Protein AF-A0A2D6EUN0-F1 (afdb_monomer_lite)

Foldseek 3Di:
DDDPPPPPPPVLVVQLVCCQAEVDHDPPDPVNVVCCVVPLQVVCVVCVVVPAVVCCVVPPLADGFSCQQHVAAFDPVDFFDQDPNDGHTHGPAFDFPWADFAAPPSRDDTRRHHLGTPGGDPVGGTFTDGSNVVCVVVVNHDPVSVVVVVVCVVPDDDRDDPVVVSVVVVPDPPDD

Secondary structure (DSSP, 8-state):
----------HHHHHHHHHHHH-PPPTT-HHHHHHHHHHHHHHHHHHHHHHHHHHHHHSTT---HHHHHHTSPB-TTSPPEEETTEEEPPB-PPPEEE--EEESSS--EETTEE--EEEE-SSS--EE--HHHHHHHTT-S-HHHHHHHHHHTTS-----HHHHHHHHHH------

Sequence (176 aa):
MWFTVKKKNNKLQDSWLNYLLTGKEPKLDIQFFILKEKGKEKLWDLHKDEILPRWIKKNSWTRPFAWWELDAPRNEKRKPEIHRGYKKYFPKVRKMVNGRGKLYSGLFYQFGVPCDWAEIDTADPPLYETEGAYLKRHGLLTEEEEKLMKRSQKVKFRQYDSIINILKSVKRPSYQ

Structure (mmCIF, N/CA/C/O backbone):
data_AF-A0A2D6EUN0-F1
#
_entry.id   AF-A0A2D6EUN0-F1
#
loop_
_atom_site.group_PDB
_atom_site.id
_atom_site.type_symbol
_atom_site.label_atom_id
_atom_site.label_alt_id
_atom_site.label_comp_id
_atom_site.label_asym_id
_atom_site.label_entity_id
_atom_site.label_seq_id
_atom_site.pdbx_PDB_ins_code
_atom_site.Cartn_x
_atom_site.Cartn_y
_atom_site.Cartn_z
_atom_site.occupancy
_atom_site.B_iso_or_equiv
_atom_site.auth_seq_id
_atom_site.auth_comp_id
_atom_site.auth_asym_id
_atom_site.auth_atom_id
_atom_site.pdbx_PDB_model_num
ATOM 1 N N . MET A 1 1 ? -32.116 19.079 26.265 1.00 29.53 1 MET A N 1
ATOM 2 C CA . MET A 1 1 ? -31.097 20.126 26.035 1.00 29.53 1 MET A CA 1
ATOM 3 C C . MET A 1 1 ? -29.999 19.518 25.166 1.00 29.53 1 MET A C 1
ATOM 5 O O . MET A 1 1 ? -29.174 18.768 25.666 1.00 29.53 1 MET A O 1
ATOM 9 N N . TRP A 1 2 ? -30.093 19.684 23.844 1.00 26.88 2 TRP A N 1
ATOM 10 C CA . TRP A 1 2 ? -29.123 19.136 22.888 1.00 26.88 2 TRP A CA 1
ATOM 11 C C . TRP A 1 2 ? -27.871 20.014 22.872 1.00 26.88 2 TRP A C 1
ATOM 13 O O . TRP A 1 2 ? -27.950 21.197 22.547 1.00 26.88 2 TRP A O 1
ATOM 23 N N . PHE A 1 3 ? -26.715 19.440 23.195 1.00 28.86 3 PHE A N 1
ATOM 24 C CA . PHE A 1 3 ? -25.437 20.080 22.911 1.00 28.86 3 PHE A CA 1
ATOM 25 C C . PHE A 1 3 ? -25.126 19.913 21.425 1.00 28.86 3 PHE A C 1
ATOM 27 O O . PHE A 1 3 ? -24.607 18.892 20.978 1.00 28.86 3 PHE A O 1
ATOM 34 N N . THR A 1 4 ? -25.456 20.942 20.651 1.00 37.31 4 THR A N 1
ATOM 35 C CA . THR A 1 4 ? -24.997 21.115 19.274 1.00 37.31 4 THR A CA 1
ATOM 36 C C . THR A 1 4 ? -23.491 21.371 19.297 1.00 37.31 4 THR A C 1
ATOM 38 O O . THR A 1 4 ? -23.036 22.516 19.337 1.00 37.31 4 THR A O 1
ATOM 41 N N . VAL A 1 5 ? -22.688 20.306 19.290 1.00 34.78 5 VAL A N 1
ATOM 42 C CA . VAL A 1 5 ? -21.247 20.419 19.046 1.00 34.78 5 VAL A CA 1
ATOM 43 C C . VAL A 1 5 ? -21.085 20.854 17.593 1.00 34.78 5 VAL A C 1
ATOM 45 O O . VAL A 1 5 ? -21.218 20.055 16.667 1.00 34.78 5 VAL A O 1
ATOM 48 N N . LYS A 1 6 ? -20.842 22.153 17.383 1.00 35.84 6 LYS A N 1
ATOM 49 C CA . LYS A 1 6 ? -20.425 22.700 16.089 1.00 35.84 6 LYS A CA 1
ATOM 50 C C . LYS A 1 6 ? -19.203 21.909 15.621 1.00 35.84 6 LYS A C 1
ATOM 52 O O . LYS A 1 6 ? -18.098 22.110 16.122 1.00 35.84 6 LYS A O 1
ATOM 57 N N . LYS A 1 7 ? -19.405 21.010 14.658 1.00 43.22 7 LYS A N 1
ATOM 58 C CA . LYS A 1 7 ? -18.343 20.302 13.944 1.00 43.22 7 LYS A CA 1
ATOM 59 C C . LYS A 1 7 ? -17.555 21.363 13.171 1.00 43.22 7 LYS A C 1
ATOM 61 O O . LYS A 1 7 ? -17.935 21.751 12.070 1.00 43.22 7 LYS A O 1
ATOM 66 N N . LYS A 1 8 ? -16.501 21.919 13.776 1.00 40.97 8 LYS A N 1
ATOM 67 C CA . LYS A 1 8 ? -15.488 22.668 13.027 1.00 40.97 8 LYS A CA 1
ATOM 68 C C . LYS A 1 8 ? -14.865 21.653 12.069 1.00 40.97 8 LYS A C 1
ATOM 70 O O . LYS A 1 8 ? -14.014 20.877 12.487 1.00 40.97 8 LYS A O 1
ATOM 75 N N . ASN A 1 9 ? -15.345 21.612 10.825 1.00 49.84 9 ASN A N 1
ATOM 76 C CA . ASN A 1 9 ? -14.706 20.878 9.736 1.00 49.84 9 ASN A CA 1
ATOM 77 C C . ASN A 1 9 ? -13.295 21.443 9.583 1.00 49.84 9 ASN A C 1
ATOM 79 O O . ASN A 1 9 ? -13.081 22.500 8.987 1.00 49.84 9 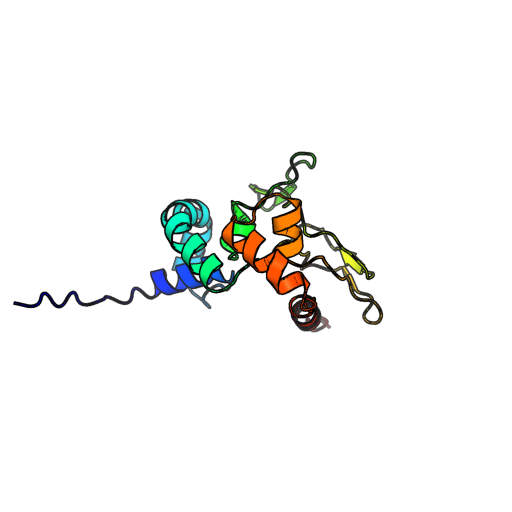ASN A O 1
ATOM 83 N N . ASN A 1 10 ? -12.339 20.782 10.224 1.00 60.97 10 ASN A N 1
ATOM 84 C CA . ASN A 1 10 ? -10.955 21.188 10.217 1.00 60.97 10 ASN A CA 1
ATOM 85 C C . ASN A 1 10 ? -10.375 20.704 8.889 1.00 60.97 10 ASN A C 1
ATOM 87 O O . ASN A 1 10 ? -9.935 19.567 8.785 1.00 60.97 10 ASN A O 1
ATOM 91 N N . LYS A 1 11 ? -10.431 21.550 7.854 1.00 65.56 11 LYS A N 1
ATOM 92 C CA . LYS A 1 11 ? -9.947 21.266 6.489 1.00 65.56 11 LYS A CA 1
ATOM 93 C C . LYS A 1 11 ? -8.580 20.564 6.472 1.00 65.56 11 LYS A C 1
ATOM 95 O O . LYS A 1 11 ? -8.342 19.703 5.635 1.00 65.56 11 LYS A O 1
ATOM 100 N N . LEU A 1 12 ? -7.706 20.895 7.424 1.00 59.09 12 LEU A N 1
ATOM 101 C CA . LEU A 1 12 ? -6.406 20.251 7.601 1.00 59.09 12 LEU A CA 1
ATOM 102 C C . LEU A 1 12 ? -6.529 18.769 8.006 1.00 59.09 12 LEU A C 1
ATOM 104 O O . LEU A 1 12 ? -5.809 17.933 7.473 1.00 59.09 12 LEU A O 1
ATOM 108 N N . GLN A 1 13 ? -7.454 18.429 8.906 1.00 68.69 13 GLN A N 1
ATOM 109 C CA . GLN A 1 13 ? -7.744 17.054 9.329 1.00 68.69 13 GLN A CA 1
ATOM 110 C C . GLN A 1 13 ? -8.294 16.212 8.168 1.00 68.69 13 GLN A C 1
ATOM 112 O O . GLN A 1 13 ? -7.869 15.071 7.992 1.00 68.69 13 GLN A O 1
ATOM 117 N N . ASP A 1 14 ? -9.154 16.794 7.327 1.00 78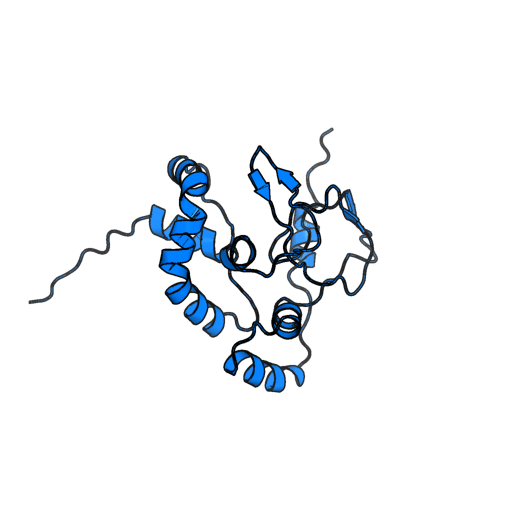.00 14 ASP A N 1
ATOM 118 C CA . ASP A 1 14 ? -9.659 16.133 6.116 1.00 78.00 14 ASP A CA 1
ATOM 119 C C . ASP A 1 14 ? -8.550 15.935 5.069 1.00 78.00 14 ASP A C 1
ATOM 121 O O . ASP A 1 14 ? -8.437 14.855 4.485 1.00 78.00 14 ASP A O 1
ATOM 125 N N . SER A 1 15 ? -7.685 16.938 4.865 1.00 80.62 15 SER A N 1
ATOM 126 C CA . SER A 1 15 ? -6.506 16.834 3.989 1.00 80.62 15 SER A CA 1
ATOM 127 C C . SER A 1 15 ? -5.558 15.723 4.438 1.00 80.62 15 SER A C 1
ATOM 129 O O . SER A 1 15 ? -5.074 14.943 3.617 1.00 80.62 15 SER A O 1
ATOM 131 N N . TRP A 1 16 ? -5.322 15.622 5.745 1.00 81.50 16 TRP A N 1
ATOM 132 C CA . TRP A 1 16 ? -4.487 14.588 6.339 1.00 81.50 16 TRP A CA 1
ATOM 133 C C . TRP A 1 16 ? -5.071 13.198 6.199 1.00 81.50 16 TRP A C 1
ATOM 135 O O . TRP A 1 16 ? -4.373 12.294 5.745 1.00 81.50 16 TRP A O 1
ATOM 145 N N . LEU A 1 17 ? 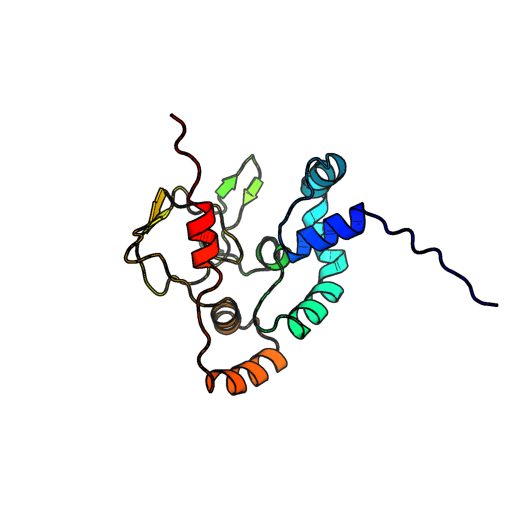-6.348 13.028 6.537 1.00 82.81 17 LEU A N 1
ATOM 146 C CA . LEU A 1 17 ? -7.022 11.753 6.354 1.00 82.81 17 LEU A CA 1
ATOM 147 C C . LEU A 1 17 ? -6.981 11.347 4.877 1.00 82.81 17 LEU A C 1
ATOM 149 O O . LEU A 1 17 ? -6.569 10.235 4.557 1.00 82.81 17 LEU A O 1
ATOM 153 N N . ASN A 1 18 ? -7.303 12.260 3.959 1.00 85.88 18 ASN A N 1
ATOM 154 C CA . ASN A 1 18 ? -7.232 11.987 2.526 1.00 85.88 18 ASN A CA 1
ATOM 155 C C . ASN A 1 18 ? -5.817 11.583 2.073 1.00 85.88 18 ASN A C 1
ATOM 157 O O . ASN A 1 18 ? -5.672 10.647 1.280 1.00 85.88 18 ASN A O 1
ATOM 161 N N . TYR A 1 19 ? -4.778 12.233 2.599 1.00 86.19 19 TYR A N 1
ATOM 162 C CA . TYR A 1 19 ? -3.393 11.860 2.333 1.00 86.19 19 TYR A CA 1
ATOM 163 C C . TYR A 1 19 ? -3.047 10.467 2.878 1.00 86.19 19 TYR A C 1
ATOM 165 O O . TYR A 1 19 ? -2.511 9.650 2.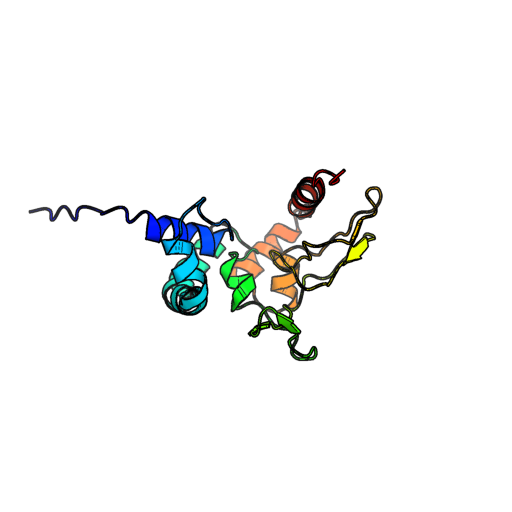133 1.00 86.19 19 TYR A O 1
ATOM 173 N N . LEU A 1 20 ? -3.392 10.152 4.130 1.00 86.75 20 LEU A N 1
ATOM 174 C CA . LEU A 1 20 ? -3.127 8.831 4.715 1.00 86.75 20 LEU A CA 1
ATOM 175 C C . LEU A 1 20 ? -3.814 7.710 3.926 1.00 86.75 20 LEU A C 1
ATOM 177 O O . LEU A 1 20 ? -3.256 6.628 3.748 1.00 86.75 20 LEU A O 1
ATOM 181 N N . LEU A 1 21 ? -5.019 7.979 3.426 1.00 85.88 21 LEU A N 1
ATOM 182 C CA . LEU A 1 21 ? -5.802 7.025 2.653 1.00 85.88 21 LEU A CA 1
ATOM 183 C C . LEU A 1 21 ? -5.269 6.835 1.226 1.00 85.88 21 LEU A C 1
ATOM 185 O O . LEU A 1 21 ? -5.155 5.702 0.760 1.00 85.88 21 LEU A O 1
ATOM 189 N N . THR A 1 22 ? -4.947 7.926 0.526 1.00 81.69 22 THR A N 1
ATOM 190 C CA . THR A 1 22 ? -4.750 7.909 -0.939 1.00 81.69 22 THR A CA 1
ATOM 191 C C . THR A 1 22 ? -3.346 8.290 -1.404 1.00 81.69 22 THR A C 1
ATOM 193 O O . THR A 1 22 ? -3.011 8.075 -2.568 1.00 81.69 22 THR A O 1
ATOM 196 N N . GLY A 1 23 ? -2.543 8.896 -0.533 1.00 82.50 23 GLY A N 1
ATOM 197 C CA . GLY A 1 23 ? -1.261 9.512 -0.873 1.00 82.50 23 GLY A CA 1
ATOM 198 C C . GLY A 1 23 ? -1.381 10.827 -1.641 1.00 82.50 23 GLY A C 1
ATOM 199 O O . GLY A 1 23 ? -0.360 11.421 -1.979 1.00 82.50 23 GLY A O 1
ATOM 200 N N . LYS A 1 24 ? -2.602 11.308 -1.920 1.00 84.50 24 LYS A N 1
ATOM 201 C CA . LYS A 1 24 ? -2.817 12.583 -2.612 1.00 84.50 24 LYS A CA 1
ATOM 202 C C . LYS A 1 24 ? -2.572 13.743 -1.663 1.00 84.50 24 LYS A C 1
ATOM 204 O O . LYS A 1 24 ? -3.232 13.870 -0.634 1.00 84.50 24 LYS A O 1
ATOM 209 N N . GLU A 1 25 ? -1.648 14.604 -2.051 1.00 82.75 25 GLU A N 1
ATOM 210 C CA . GLU A 1 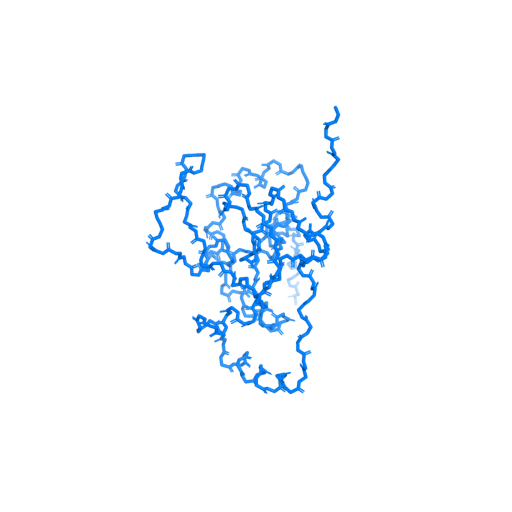25 ? -1.340 15.823 -1.320 1.00 82.75 25 GLU A CA 1
ATOM 211 C C . GLU A 1 25 ? -2.333 16.938 -1.687 1.00 82.75 25 GLU A C 1
ATOM 213 O O . GLU A 1 25 ? -2.715 17.068 -2.858 1.00 82.75 25 GLU A O 1
ATOM 218 N N . PRO A 1 26 ? -2.769 17.755 -0.714 1.00 80.44 26 PRO A N 1
ATOM 219 C CA . PRO A 1 26 ? -3.505 18.976 -1.002 1.00 80.44 26 PRO A CA 1
ATOM 220 C C . PRO A 1 26 ? -2.638 19.939 -1.826 1.00 80.44 26 PRO A C 1
ATOM 222 O O . PRO A 1 26 ? -1.447 20.117 -1.573 1.00 80.44 26 PRO A O 1
ATOM 225 N N . LYS A 1 27 ? -3.243 20.587 -2.827 1.00 78.25 27 LYS A N 1
ATOM 226 C CA . LYS A 1 27 ? -2.543 21.585 -3.645 1.00 78.25 27 LYS A CA 1
ATOM 227 C C . LYS A 1 27 ? -2.204 22.812 -2.800 1.00 78.25 27 LYS A C 1
ATOM 229 O O . LYS A 1 27 ? -3.101 23.385 -2.189 1.00 78.25 27 LYS A O 1
ATOM 234 N N . LEU A 1 28 ? -0.943 23.247 -2.871 1.00 69.19 28 LEU A N 1
ATOM 235 C CA . LEU A 1 28 ? -0.465 24.533 -2.341 1.00 69.19 28 LEU A CA 1
ATOM 236 C C . LEU A 1 28 ? -0.774 24.754 -0.846 1.00 69.19 28 LEU A C 1
ATOM 238 O O . LEU A 1 28 ? -1.049 25.874 -0.427 1.00 69.19 28 LEU A O 1
ATOM 242 N N . ASP A 1 29 ? -0.713 23.697 -0.034 1.00 77.50 29 ASP A N 1
ATOM 243 C CA . ASP A 1 29 ? -0.898 23.790 1.418 1.00 77.50 29 ASP A CA 1
ATOM 244 C C . ASP A 1 29 ? 0.455 23.677 2.141 1.00 77.50 29 ASP A C 1
ATOM 246 O O . ASP A 1 29 ? 0.930 22.592 2.478 1.00 77.50 29 ASP A O 1
ATOM 250 N N . ILE A 1 30 ? 1.105 24.824 2.352 1.00 75.25 30 ILE A N 1
ATOM 251 C CA . ILE A 1 30 ? 2.429 24.917 2.993 1.00 75.25 30 ILE A CA 1
ATOM 252 C C . ILE A 1 30 ? 2.405 24.319 4.407 1.00 75.25 30 ILE A C 1
ATOM 254 O O . ILE A 1 30 ? 3.361 23.656 4.816 1.00 75.25 30 ILE A O 1
ATOM 258 N N . GLN A 1 31 ? 1.311 24.513 5.148 1.00 73.62 31 GLN A N 1
ATOM 259 C CA . GLN A 1 31 ? 1.174 23.985 6.503 1.00 73.62 31 GLN A CA 1
ATOM 260 C C . GLN A 1 31 ? 1.130 22.455 6.487 1.00 73.62 31 GLN A C 1
ATOM 262 O O . GLN A 1 31 ? 1.804 21.813 7.296 1.00 73.62 31 GLN A O 1
ATOM 267 N N . PHE A 1 32 ? 0.405 21.868 5.533 1.00 79.06 32 PHE A N 1
ATOM 268 C CA . PHE A 1 32 ? 0.420 20.429 5.301 1.00 79.06 32 PHE A CA 1
ATOM 269 C C . PHE A 1 32 ? 1.834 19.920 4.981 1.00 79.06 32 PHE A C 1
ATOM 271 O O . PHE A 1 32 ? 2.276 18.959 5.607 1.00 79.06 32 PHE A O 1
ATOM 278 N N . PHE A 1 33 ? 2.577 20.574 4.079 1.00 74.31 33 PHE A N 1
ATOM 279 C CA . PHE A 1 33 ? 3.940 20.151 3.717 1.00 74.31 33 PHE A CA 1
ATOM 280 C C . PHE A 1 33 ? 4.901 20.140 4.910 1.00 74.31 33 PHE A C 1
ATOM 282 O O . PHE A 1 33 ? 5.601 19.152 5.133 1.00 74.31 33 PHE A O 1
ATOM 289 N N . ILE A 1 34 ? 4.908 21.211 5.708 1.00 73.50 34 ILE A N 1
ATOM 290 C CA . ILE A 1 34 ? 5.782 21.324 6.887 1.00 73.50 34 ILE A CA 1
ATOM 291 C C . ILE A 1 34 ? 5.468 20.224 7.909 1.00 73.50 34 ILE A C 1
ATOM 293 O O . ILE A 1 34 ? 6.377 19.638 8.503 1.00 73.50 34 ILE A O 1
ATOM 297 N N . LEU A 1 35 ? 4.183 19.939 8.124 1.00 70.50 35 LEU A N 1
ATOM 298 C CA . LEU A 1 35 ? 3.753 18.945 9.102 1.00 70.50 35 LEU A CA 1
ATOM 299 C C . LEU A 1 35 ? 3.911 17.506 8.584 1.00 70.50 35 LEU A C 1
ATOM 301 O O . LEU A 1 35 ? 4.216 16.617 9.377 1.00 70.50 35 LEU A O 1
ATOM 305 N N . LYS A 1 36 ? 3.765 17.268 7.274 1.00 75.94 36 LYS A N 1
ATOM 306 C CA . LYS A 1 36 ? 4.009 15.973 6.617 1.00 75.94 36 LYS A CA 1
ATOM 307 C C . LYS A 1 36 ? 5.385 15.418 6.939 1.00 75.94 36 LYS A C 1
ATOM 309 O O . LYS A 1 36 ? 5.484 14.289 7.422 1.00 75.94 36 LYS A O 1
ATOM 314 N N . GLU A 1 37 ? 6.419 16.221 6.729 1.00 71.75 37 GLU A N 1
ATOM 315 C CA . GLU A 1 37 ? 7.804 15.796 6.945 1.00 71.75 37 GLU A CA 1
ATOM 316 C C . GLU A 1 37 ? 8.102 15.482 8.418 1.00 71.75 37 GLU A C 1
ATOM 318 O O . GLU A 1 37 ? 8.911 14.609 8.715 1.00 71.75 37 GLU A O 1
ATOM 323 N N . LYS A 1 38 ? 7.419 16.148 9.357 1.00 72.25 38 LYS A N 1
ATOM 324 C CA . LYS A 1 38 ? 7.684 16.005 10.799 1.00 72.25 38 LYS A CA 1
ATOM 325 C C . LYS A 1 38 ? 6.729 15.063 11.537 1.00 72.25 38 LYS A C 1
ATOM 327 O O . LYS A 1 38 ? 7.003 14.706 12.682 1.00 72.25 38 LYS A O 1
ATOM 332 N N . GLY A 1 39 ? 5.592 14.715 10.937 1.00 78.19 39 GLY A N 1
ATOM 333 C CA . GLY A 1 39 ? 4.446 14.186 11.680 1.00 78.19 39 GLY A CA 1
ATOM 334 C C . GLY A 1 39 ? 3.758 12.967 11.083 1.00 78.19 39 GLY A C 1
ATOM 335 O O . GLY A 1 39 ? 2.904 12.407 11.764 1.00 78.19 39 GLY A O 1
ATOM 336 N N . LYS A 1 40 ? 4.100 12.526 9.863 1.00 79.94 40 LYS A N 1
ATOM 337 C CA . LYS A 1 40 ? 3.356 11.438 9.199 1.00 79.94 40 LYS A CA 1
ATOM 338 C C . LYS A 1 40 ? 3.320 10.131 10.005 1.00 79.94 40 LYS A C 1
ATOM 340 O O . LYS A 1 40 ? 2.273 9.501 10.062 1.00 79.94 40 LYS A O 1
ATOM 345 N N . GLU A 1 41 ? 4.432 9.755 10.641 1.00 84.81 41 GLU A N 1
ATOM 346 C CA . GLU A 1 41 ? 4.550 8.527 11.445 1.00 84.81 41 GLU A CA 1
ATOM 347 C C . GLU A 1 41 ? 3.662 8.609 12.685 1.00 84.81 41 GLU A C 1
ATOM 349 O O . GLU A 1 41 ? 2.781 7.779 12.871 1.00 84.81 41 GLU A O 1
ATOM 354 N N . LYS A 1 42 ? 3.800 9.695 13.457 1.00 84.62 42 LYS A N 1
ATOM 355 C CA . LYS A 1 42 ? 2.975 9.954 14.645 1.00 84.62 42 LYS A CA 1
ATOM 356 C C . LYS A 1 42 ? 1.488 9.988 14.310 1.00 84.62 42 LYS A C 1
ATOM 358 O O . LYS A 1 42 ? 0.671 9.457 15.050 1.00 84.62 42 LYS A O 1
ATOM 363 N N . LEU A 1 43 ? 1.132 10.630 13.201 1.00 83.06 43 LEU A N 1
ATOM 364 C CA . LEU A 1 43 ? -0.254 10.730 12.770 1.00 83.06 43 LEU A CA 1
ATOM 365 C C . LEU A 1 43 ? -0.815 9.364 12.367 1.00 83.06 43 LEU A C 1
ATOM 367 O O . LEU A 1 43 ? -1.957 9.050 12.693 1.00 83.06 43 LEU A O 1
ATOM 371 N N . TRP A 1 44 ? -0.019 8.555 11.670 1.00 89.94 44 TRP A N 1
ATOM 372 C CA . TRP A 1 44 ? -0.408 7.191 11.353 1.00 89.94 44 TRP A CA 1
ATOM 373 C C . TRP A 1 44 ? -0.597 6.360 12.621 1.00 89.94 44 TRP A C 1
ATOM 375 O O . TRP A 1 44 ? -1.656 5.763 12.779 1.00 89.94 44 TRP A O 1
ATOM 385 N N . ASP A 1 45 ? 0.347 6.396 13.560 1.00 90.25 45 ASP A N 1
ATOM 386 C CA . ASP A 1 45 ? 0.237 5.664 14.826 1.00 90.25 45 ASP A CA 1
ATOM 387 C C . ASP A 1 45 ? -1.006 6.046 15.636 1.00 90.25 45 ASP A C 1
ATOM 389 O O . ASP A 1 45 ? -1.642 5.172 16.218 1.00 90.25 45 ASP A O 1
ATOM 393 N N . LEU A 1 46 ? -1.399 7.323 15.624 1.00 85.94 46 LEU A N 1
ATOM 394 C CA . LEU A 1 46 ? -2.599 7.803 16.315 1.00 85.94 46 LEU A CA 1
ATOM 395 C C . LEU A 1 46 ? -3.915 7.329 15.682 1.00 85.94 46 LEU A C 1
ATOM 397 O O . LEU A 1 46 ? -4.924 7.244 16.379 1.00 85.94 46 LEU A O 1
ATOM 401 N N . HIS A 1 47 ? -3.937 7.072 14.371 1.00 86.62 47 HIS A N 1
ATOM 402 C CA . HIS A 1 47 ? -5.183 6.846 13.628 1.00 86.62 47 HIS A CA 1
ATOM 403 C C . HIS A 1 47 ? -5.291 5.471 12.959 1.00 86.62 47 HIS A C 1
ATOM 405 O O . HIS A 1 47 ? -6.379 5.114 12.500 1.00 86.62 47 HIS A O 1
ATOM 411 N N . LYS A 1 48 ? -4.213 4.681 12.884 1.00 91.94 48 LYS A N 1
ATOM 412 C CA . LYS A 1 48 ? -4.191 3.407 12.146 1.00 91.94 48 LYS A CA 1
ATOM 413 C C . LYS A 1 48 ? -5.239 2.413 12.635 1.00 91.94 48 LYS A C 1
ATOM 415 O O . LYS A 1 48 ? -5.901 1.797 11.803 1.00 91.94 48 LYS A O 1
ATOM 420 N N . ASP A 1 49 ? -5.463 2.334 13.944 1.00 92.19 49 ASP A N 1
ATOM 421 C CA . ASP A 1 49 ? -6.421 1.399 14.548 1.00 92.19 49 ASP A CA 1
ATOM 422 C C . ASP A 1 49 ? -7.879 1.767 14.234 1.00 92.19 49 ASP A C 1
ATOM 424 O O . ASP A 1 49 ? -8.751 0.902 14.194 1.00 92.19 49 ASP A O 1
ATOM 428 N N . GLU A 1 50 ? -8.159 3.038 13.935 1.00 89.31 50 GLU A N 1
ATOM 429 C CA . GLU A 1 50 ? -9.472 3.482 13.456 1.00 89.31 50 GLU A CA 1
ATOM 430 C C . GLU A 1 50 ? -9.594 3.345 11.927 1.00 89.31 50 GLU A C 1
ATOM 432 O O . GLU A 1 50 ? -10.645 2.955 11.401 1.00 89.31 50 GLU A O 1
ATOM 437 N N . ILE A 1 51 ? -8.522 3.669 11.198 1.00 90.75 51 ILE A N 1
ATOM 438 C CA . ILE A 1 51 ? -8.495 3.687 9.732 1.00 90.75 51 ILE A CA 1
ATOM 439 C C . ILE A 1 51 ? -8.538 2.270 9.159 1.00 90.75 51 ILE A C 1
ATOM 441 O O . ILE A 1 51 ? -9.328 2.010 8.247 1.00 90.75 51 ILE A O 1
ATOM 445 N N . LEU A 1 52 ? -7.699 1.357 9.659 1.00 92.25 52 LEU A N 1
ATOM 446 C CA . LEU A 1 52 ? -7.509 0.035 9.060 1.00 92.25 52 LEU A CA 1
ATOM 447 C C . LEU A 1 52 ? -8.787 -0.813 9.079 1.00 92.25 52 LEU A C 1
ATOM 449 O O . LEU A 1 52 ? -9.171 -1.270 8.000 1.00 92.25 52 LEU A O 1
ATOM 453 N N . PRO A 1 53 ? -9.516 -0.981 10.201 1.00 91.88 53 PRO A N 1
ATOM 454 C CA . PRO A 1 53 ? -10.739 -1.785 10.201 1.00 91.88 53 PRO A CA 1
ATOM 455 C C . PRO A 1 53 ? -11.808 -1.223 9.259 1.00 91.88 53 PRO A C 1
ATOM 457 O O . PRO A 1 53 ? -12.446 -1.964 8.508 1.00 91.88 53 PRO A O 1
ATOM 460 N N . ARG A 1 54 ? -11.974 0.108 9.234 1.00 90.38 54 ARG A N 1
ATOM 461 C CA . ARG A 1 54 ? -12.920 0.777 8.327 1.00 90.38 54 ARG A CA 1
ATOM 462 C C . ARG A 1 54 ? -12.522 0.607 6.865 1.00 90.38 54 ARG A C 1
ATOM 464 O O . ARG A 1 54 ? -13.390 0.366 6.024 1.00 90.38 54 ARG A O 1
ATOM 471 N N . TRP A 1 55 ? -11.229 0.718 6.562 1.00 90.81 55 TRP A N 1
ATOM 472 C CA . TRP A 1 55 ? -10.709 0.504 5.217 1.00 90.81 55 TRP A CA 1
ATOM 473 C C . TRP A 1 55 ? -10.923 -0.935 4.765 1.00 90.81 55 TRP A C 1
ATOM 475 O O . TRP A 1 55 ? -11.478 -1.135 3.694 1.00 90.81 55 TRP A O 1
ATOM 485 N N . ILE A 1 56 ? -10.544 -1.920 5.583 1.00 90.75 56 ILE A N 1
ATOM 486 C CA . ILE A 1 56 ? -10.658 -3.355 5.279 1.00 90.75 56 ILE A CA 1
ATOM 487 C C . ILE A 1 56 ? -12.112 -3.750 5.009 1.00 90.75 56 ILE A C 1
ATOM 489 O O . ILE A 1 56 ? -12.399 -4.468 4.048 1.00 90.75 56 ILE A O 1
ATOM 493 N N . LYS A 1 57 ? -13.046 -3.223 5.810 1.00 87.75 57 LYS A N 1
ATOM 494 C CA . LYS A 1 57 ? -14.481 -3.462 5.629 1.00 87.75 57 LYS A CA 1
ATOM 495 C C . LYS A 1 57 ? -15.010 -2.920 4.297 1.00 87.75 57 LYS A C 1
ATOM 497 O O . LYS A 1 57 ? -15.888 -3.533 3.699 1.00 87.75 57 LYS A O 1
ATOM 502 N N . LYS A 1 58 ? -14.510 -1.765 3.844 1.00 86.50 58 LYS A N 1
ATOM 503 C CA . LYS A 1 58 ? -14.972 -1.099 2.612 1.00 86.50 58 LYS A CA 1
ATOM 504 C C . LYS A 1 58 ? -14.222 -1.557 1.356 1.00 86.50 58 LYS A C 1
ATOM 506 O O . LYS A 1 58 ? -14.820 -1.650 0.291 1.00 86.50 58 LYS A O 1
ATOM 511 N N . ASN A 1 59 ? -12.924 -1.807 1.479 1.00 86.44 59 ASN A N 1
ATOM 512 C CA . ASN A 1 59 ? -11.983 -2.099 0.401 1.00 86.44 59 ASN A CA 1
ATOM 513 C C . ASN A 1 59 ? -11.191 -3.372 0.750 1.00 86.44 59 ASN A C 1
ATOM 515 O O . ASN A 1 59 ? -9.976 -3.329 0.974 1.00 86.44 59 ASN A O 1
ATOM 519 N N . SER A 1 60 ? -11.885 -4.505 0.849 1.00 88.50 60 SER A N 1
ATOM 520 C CA . SER A 1 60 ? -11.268 -5.779 1.231 1.00 88.50 60 SER A CA 1
ATOM 521 C C . SER A 1 60 ? -10.084 -6.139 0.329 1.00 88.50 60 SER A C 1
ATOM 523 O O . SER A 1 60 ? -10.097 -5.856 -0.871 1.00 88.50 60 SER A O 1
ATOM 525 N N . TRP A 1 61 ? -9.061 -6.771 0.913 1.00 91.56 61 TRP A N 1
ATOM 526 C CA . TRP A 1 61 ? -7.830 -7.185 0.225 1.00 91.56 61 TRP A CA 1
ATOM 527 C C . TRP A 1 61 ? -6.949 -6.038 -0.296 1.00 91.56 61 TRP A C 1
ATOM 529 O O . TRP A 1 61 ? -6.092 -6.258 -1.152 1.00 91.56 61 TRP A O 1
ATOM 539 N N . THR A 1 62 ? -7.132 -4.825 0.222 1.00 91.00 62 THR A N 1
ATOM 540 C CA . THR A 1 62 ? -6.279 -3.662 -0.072 1.00 91.00 62 THR A CA 1
ATOM 541 C C . THR A 1 62 ? -5.862 -2.966 1.216 1.00 91.00 62 THR A C 1
ATOM 543 O O . THR A 1 62 ? -6.440 -3.214 2.283 1.00 91.00 62 THR A O 1
ATOM 546 N N . ARG A 1 63 ? -4.866 -2.082 1.139 1.00 92.19 63 ARG A N 1
ATOM 547 C CA . ARG A 1 63 ? -4.437 -1.259 2.280 1.00 92.19 63 ARG A CA 1
ATOM 548 C C . ARG A 1 63 ? -4.326 0.218 1.890 1.00 92.19 63 ARG A C 1
ATOM 550 O O . ARG A 1 63 ? -4.023 0.517 0.735 1.00 92.19 63 ARG A O 1
ATOM 557 N N . PRO A 1 64 ? -4.567 1.152 2.831 1.00 91.69 64 PRO A N 1
ATOM 558 C CA . PRO A 1 64 ? -4.424 2.576 2.557 1.00 91.69 64 PRO A CA 1
ATOM 559 C C . PRO A 1 64 ? -2.962 2.937 2.275 1.00 91.69 64 PRO A C 1
ATOM 561 O O . PRO A 1 64 ? -2.037 2.212 2.649 1.00 91.69 64 PRO A O 1
ATOM 564 N N . PHE A 1 65 ? -2.748 4.088 1.641 1.00 87.88 65 PHE A N 1
ATOM 565 C CA . PHE A 1 65 ? -1.415 4.560 1.260 1.00 87.88 65 PHE A CA 1
ATOM 566 C C . PHE A 1 65 ? -0.416 4.581 2.431 1.00 87.88 65 PHE A C 1
ATOM 568 O O . PHE A 1 65 ? 0.694 4.066 2.300 1.00 87.88 65 PHE A O 1
ATOM 575 N N . ALA A 1 66 ? -0.816 5.118 3.586 1.00 88.69 66 ALA A N 1
ATOM 576 C CA . ALA A 1 66 ? 0.054 5.225 4.757 1.00 88.69 66 ALA A CA 1
ATOM 577 C C . ALA A 1 66 ? 0.539 3.863 5.273 1.00 88.69 66 ALA A C 1
ATOM 579 O O . ALA A 1 66 ? 1.689 3.745 5.685 1.00 88.69 66 ALA A O 1
ATOM 580 N N . TRP A 1 67 ? -0.287 2.818 5.166 1.00 92.75 67 TRP A N 1
ATOM 581 C CA . TRP A 1 67 ? 0.118 1.463 5.536 1.00 92.75 67 TRP A CA 1
ATOM 582 C C . TRP A 1 67 ? 1.270 0.968 4.650 1.00 92.75 67 TRP A C 1
ATOM 584 O O . TRP A 1 67 ? 2.242 0.414 5.151 1.00 92.75 67 TRP A O 1
ATOM 594 N N . TRP A 1 68 ? 1.230 1.233 3.340 1.00 88.62 68 TRP A N 1
ATOM 595 C CA . TRP A 1 68 ? 2.329 0.877 2.432 1.00 88.62 68 TRP A CA 1
ATOM 596 C C . TRP A 1 68 ? 3.627 1.637 2.737 1.00 88.62 68 TRP A C 1
ATOM 598 O O . TRP A 1 68 ? 4.728 1.077 2.660 1.00 88.62 68 TRP A O 1
ATOM 608 N N . GLU A 1 69 ? 3.508 2.904 3.120 1.00 84.62 69 GLU A N 1
ATOM 609 C CA . GLU A 1 69 ? 4.650 3.757 3.456 1.00 84.62 69 GLU A CA 1
ATOM 610 C C . GLU A 1 69 ? 5.274 3.436 4.815 1.00 84.62 69 GLU A C 1
ATOM 612 O O . GLU A 1 69 ? 6.485 3.594 4.956 1.00 84.62 69 GLU A O 1
ATOM 617 N N . LEU A 1 70 ? 4.489 2.954 5.785 1.00 87.25 70 LEU A N 1
ATOM 618 C CA . LEU A 1 70 ? 4.923 2.834 7.181 1.00 87.25 70 LEU A CA 1
ATOM 619 C C . LEU A 1 70 ? 4.939 1.381 7.676 1.00 87.25 70 LEU A C 1
ATOM 621 O O . LEU A 1 70 ? 6.010 0.883 8.011 1.00 87.25 70 LEU A O 1
ATOM 625 N N . ASP A 1 71 ? 3.829 0.652 7.567 1.00 90.94 71 ASP A N 1
ATOM 626 C CA . ASP A 1 71 ? 3.659 -0.672 8.196 1.00 90.94 71 ASP A CA 1
ATOM 627 C C . ASP A 1 71 ? 3.954 -1.869 7.281 1.00 90.94 71 ASP A C 1
ATOM 629 O O . ASP A 1 71 ? 4.148 -2.988 7.760 1.00 90.94 71 ASP A O 1
ATOM 633 N N . ALA A 1 72 ? 3.966 -1.678 5.960 1.00 91.38 72 ALA A N 1
ATOM 634 C CA . ALA A 1 72 ? 4.188 -2.782 5.035 1.00 91.38 72 ALA A CA 1
ATOM 635 C C . ALA A 1 72 ? 5.545 -3.465 5.287 1.00 91.38 72 ALA A C 1
ATOM 637 O O . ALA A 1 72 ? 6.545 -2.772 5.520 1.00 91.38 72 ALA A O 1
ATOM 638 N N . PRO A 1 73 ? 5.620 -4.808 5.168 1.00 90.94 73 PRO A N 1
ATOM 639 C CA . PRO A 1 73 ? 6.857 -5.549 5.382 1.00 90.94 73 PRO A CA 1
ATOM 640 C C . PRO A 1 73 ? 8.032 -4.949 4.606 1.00 90.94 73 PRO A C 1
ATOM 642 O O . PRO A 1 73 ? 7.914 -4.668 3.412 1.00 90.94 73 PRO A O 1
ATOM 645 N N . ARG A 1 74 ? 9.188 -4.788 5.257 1.00 86.56 74 ARG A N 1
ATOM 646 C CA . ARG A 1 74 ? 10.408 -4.239 4.641 1.00 86.56 74 ARG A CA 1
ATOM 647 C C . ARG A 1 74 ? 11.389 -5.341 4.263 1.00 86.56 74 ARG A C 1
ATOM 649 O O . ARG A 1 74 ? 11.389 -6.433 4.830 1.00 86.56 74 ARG A O 1
ATOM 656 N N . ASN A 1 75 ? 12.202 -5.085 3.245 1.00 79.50 75 ASN A N 1
ATOM 657 C CA . ASN A 1 75 ? 13.246 -6.002 2.819 1.00 79.50 75 ASN A CA 1
ATOM 658 C C . ASN A 1 75 ? 14.494 -5.812 3.691 1.00 79.50 75 ASN A C 1
ATOM 660 O O . ASN A 1 75 ? 15.396 -5.065 3.331 1.00 79.50 75 ASN A O 1
ATOM 664 N N . GLU A 1 76 ? 14.536 -6.513 4.824 1.00 72.06 76 GLU A N 1
ATOM 665 C CA . GLU A 1 76 ? 15.641 -6.473 5.798 1.00 72.06 76 GLU A CA 1
ATOM 666 C C . GLU A 1 76 ? 17.000 -6.881 5.209 1.00 72.06 76 GLU A C 1
ATOM 668 O O . GLU A 1 76 ? 18.042 -6.454 5.694 1.00 72.06 76 GLU A O 1
ATOM 673 N N . LYS A 1 77 ? 17.007 -7.679 4.131 1.00 71.56 77 LYS A N 1
ATOM 674 C CA . LYS A 1 77 ? 18.244 -8.123 3.472 1.00 71.56 77 LYS A CA 1
ATOM 675 C C . LYS A 1 77 ? 18.900 -7.023 2.639 1.00 71.56 77 LYS A C 1
ATOM 677 O O . LYS A 1 77 ? 20.079 -7.133 2.305 1.00 71.56 77 LYS A O 1
ATOM 682 N N . ARG A 1 78 ? 18.151 -5.984 2.258 1.00 71.88 78 ARG A N 1
ATOM 683 C CA . ARG A 1 78 ? 18.667 -4.874 1.455 1.00 71.88 78 ARG A CA 1
ATOM 684 C C . ARG A 1 78 ? 19.019 -3.718 2.383 1.00 71.88 78 ARG A C 1
ATOM 686 O O . ARG A 1 78 ? 18.181 -3.272 3.162 1.00 71.88 78 ARG A O 1
ATOM 693 N N . LYS A 1 79 ? 20.257 -3.219 2.284 1.00 69.94 79 LYS A N 1
ATOM 694 C CA . LYS A 1 79 ? 20.668 -2.016 3.018 1.00 69.94 79 LYS A CA 1
ATOM 695 C C . LYS A 1 79 ? 19.694 -0.872 2.687 1.00 69.94 79 LYS A C 1
ATOM 697 O O . LYS A 1 79 ? 19.320 -0.738 1.518 1.00 69.94 79 LYS A O 1
ATOM 702 N N . PRO A 1 80 ? 19.267 -0.071 3.679 1.00 73.00 80 PRO A N 1
ATOM 703 C CA . PRO A 1 80 ? 18.463 1.108 3.399 1.00 73.00 80 PRO A CA 1
ATOM 704 C C . PRO A 1 80 ? 19.250 2.042 2.482 1.00 73.00 80 PRO A C 1
ATOM 706 O O . PRO A 1 80 ? 20.452 2.236 2.674 1.00 73.00 80 PRO A O 1
ATOM 709 N N . GLU A 1 81 ? 18.573 2.628 1.502 1.00 70.25 81 GLU A N 1
ATOM 710 C CA . GLU A 1 81 ? 19.176 3.660 0.664 1.00 70.25 81 GLU A CA 1
ATOM 711 C C . GLU A 1 81 ? 19.027 5.021 1.346 1.00 70.25 81 GLU A C 1
ATOM 713 O O . GLU A 1 81 ? 18.030 5.298 2.018 1.00 70.25 81 GLU A O 1
ATOM 718 N N . ILE A 1 82 ? 20.049 5.865 1.214 1.00 68.56 82 ILE A N 1
ATOM 719 C CA . ILE A 1 82 ? 20.019 7.220 1.760 1.00 68.56 82 ILE A CA 1
ATOM 720 C C . ILE A 1 82 ? 19.338 8.104 0.725 1.00 68.56 82 ILE A C 1
ATOM 722 O O . ILE A 1 82 ? 19.887 8.366 -0.342 1.00 68.56 82 ILE A O 1
ATOM 726 N N . HIS A 1 83 ? 18.146 8.586 1.052 1.00 63.12 83 HIS A N 1
ATOM 727 C CA . HIS A 1 83 ? 17.427 9.544 0.229 1.00 63.12 83 HIS A CA 1
ATOM 728 C C . HIS A 1 83 ? 17.286 10.852 1.002 1.00 63.12 83 HIS A C 1
ATOM 730 O O . HIS A 1 83 ? 16.652 10.885 2.055 1.00 63.12 83 HIS A O 1
ATOM 736 N N . ARG A 1 84 ? 17.895 11.931 0.490 1.00 63.94 84 ARG A N 1
ATOM 737 C CA . ARG A 1 84 ? 17.876 13.267 1.120 1.00 63.94 84 ARG A CA 1
ATOM 738 C C . ARG A 1 84 ? 18.304 13.256 2.600 1.00 63.94 84 ARG A C 1
ATOM 740 O O . ARG A 1 84 ? 17.718 13.946 3.421 1.00 63.94 84 ARG A O 1
ATOM 747 N N . GLY A 1 85 ? 19.303 12.441 2.945 1.00 64.69 85 GLY A N 1
ATOM 748 C CA . GLY A 1 85 ? 19.813 12.316 4.318 1.00 64.69 85 GLY A CA 1
ATOM 749 C C . GLY A 1 85 ? 19.033 11.356 5.225 1.00 64.69 85 GLY A C 1
ATOM 750 O O . GLY A 1 85 ? 19.490 11.076 6.329 1.00 64.69 85 GLY A O 1
ATOM 751 N N . TYR A 1 86 ? 17.917 10.782 4.763 1.00 60.50 86 TYR A N 1
ATOM 752 C CA . TYR A 1 86 ? 17.124 9.816 5.527 1.00 60.50 86 TYR A CA 1
ATOM 753 C C . TYR A 1 86 ? 17.324 8.393 5.005 1.00 60.50 86 TYR A C 1
ATOM 755 O O . TYR A 1 86 ? 17.342 8.153 3.796 1.00 60.50 86 TYR A O 1
ATOM 763 N N . LYS A 1 87 ? 17.447 7.427 5.924 1.00 67.44 87 LYS A N 1
ATOM 764 C CA . LYS A 1 87 ? 17.467 5.998 5.584 1.00 67.44 87 LYS A CA 1
ATOM 765 C C . LYS A 1 87 ? 16.071 5.573 5.139 1.00 67.44 87 LYS A C 1
ATOM 767 O O . LYS A 1 87 ? 15.148 5.546 5.949 1.00 67.44 87 LYS A O 1
ATOM 772 N N . LYS A 1 88 ? 15.926 5.202 3.870 1.00 69.56 88 LYS A N 1
ATOM 773 C CA . LYS A 1 88 ? 14.691 4.645 3.323 1.00 69.56 88 LYS A CA 1
ATOM 774 C C . LYS A 1 88 ? 14.852 3.142 3.127 1.00 69.56 88 LYS A C 1
ATOM 776 O O . LYS A 1 88 ? 15.679 2.683 2.340 1.00 69.56 88 LYS A O 1
ATOM 781 N N . TYR A 1 89 ? 14.056 2.370 3.860 1.00 70.25 89 TYR A N 1
ATOM 782 C CA . TYR A 1 89 ? 14.015 0.919 3.718 1.00 70.25 89 TYR A CA 1
ATOM 783 C C . TYR A 1 89 ? 13.121 0.528 2.547 1.00 70.25 89 TYR A C 1
ATOM 785 O O . TYR A 1 89 ? 12.020 1.056 2.374 1.00 70.25 89 TYR A O 1
ATOM 793 N N . PHE A 1 90 ? 13.582 -0.437 1.757 1.00 70.56 90 PHE A N 1
ATOM 794 C CA . PHE A 1 90 ? 12.806 -0.953 0.640 1.00 70.56 90 PHE A CA 1
ATOM 795 C C . PHE A 1 90 ? 11.579 -1.704 1.159 1.00 70.56 90 PHE A C 1
ATOM 797 O O . PHE A 1 90 ? 11.750 -2.628 1.960 1.00 70.56 90 PHE A O 1
ATOM 804 N N . PRO A 1 91 ? 10.350 -1.375 0.715 1.00 75.62 91 PRO A N 1
ATOM 805 C CA . PRO A 1 91 ? 9.230 -2.283 0.921 1.00 75.62 91 PRO A CA 1
ATOM 806 C C . PRO A 1 91 ? 9.574 -3.654 0.328 1.00 75.62 91 PRO A C 1
ATOM 808 O O . PRO A 1 91 ? 10.241 -3.747 -0.704 1.00 75.62 91 PRO A O 1
ATOM 811 N N . LYS A 1 92 ? 9.096 -4.740 0.938 1.00 85.56 92 LYS A N 1
ATOM 812 C CA . LYS A 1 92 ? 8.905 -5.990 0.201 1.00 85.56 92 LYS A CA 1
ATOM 813 C C . LYS A 1 92 ? 7.846 -5.674 -0.841 1.00 85.56 92 LYS A C 1
ATOM 815 O O . LYS A 1 92 ? 6.683 -5.488 -0.504 1.00 85.56 92 LYS A O 1
ATOM 820 N N . VAL A 1 93 ? 8.278 -5.534 -2.082 1.00 84.56 93 VAL A N 1
ATOM 821 C CA . VAL A 1 93 ? 7.427 -5.115 -3.194 1.00 84.56 93 VAL A CA 1
ATOM 822 C C . VAL A 1 93 ? 6.475 -6.236 -3.596 1.00 84.56 93 VAL A C 1
ATOM 824 O O . VAL A 1 93 ? 6.697 -7.419 -3.292 1.00 84.56 93 VAL A O 1
ATOM 827 N N . ARG A 1 94 ? 5.414 -5.864 -4.308 1.00 88.31 94 ARG A N 1
ATOM 828 C CA . ARG A 1 94 ? 4.558 -6.815 -5.012 1.00 88.31 94 ARG A CA 1
ATOM 829 C C . ARG A 1 94 ? 5.385 -7.536 -6.070 1.00 88.31 94 ARG A C 1
ATOM 831 O O . ARG A 1 94 ? 6.240 -6.940 -6.725 1.00 88.31 94 ARG A O 1
ATOM 838 N N . LYS A 1 95 ? 5.159 -8.840 -6.210 1.00 86.88 95 LYS A N 1
ATOM 839 C CA . LYS A 1 95 ? 5.866 -9.683 -7.175 1.00 86.88 95 LYS A CA 1
ATOM 840 C C . LYS A 1 95 ? 5.402 -9.336 -8.591 1.00 86.88 95 LYS A C 1
ATOM 842 O O . LYS A 1 95 ? 4.199 -9.314 -8.851 1.00 86.88 95 LYS A O 1
ATOM 847 N N . MET A 1 96 ? 6.352 -9.096 -9.493 1.00 85.75 96 MET A N 1
ATOM 848 C CA . MET A 1 96 ? 6.074 -9.031 -10.927 1.00 85.75 96 MET A CA 1
ATOM 849 C C . MET A 1 96 ? 5.737 -10.443 -11.419 1.00 85.75 96 MET A C 1
ATOM 851 O O . MET A 1 96 ? 6.472 -11.393 -11.146 1.00 85.75 96 MET A O 1
ATOM 855 N N . VAL A 1 97 ? 4.590 -10.585 -12.069 1.00 87.31 97 VAL A N 1
ATOM 856 C CA . VAL A 1 97 ? 4.053 -11.856 -12.570 1.00 87.31 97 VAL A CA 1
ATOM 857 C C . VAL A 1 97 ? 4.325 -11.998 -14.064 1.00 87.31 97 VAL A C 1
ATOM 859 O O . VAL A 1 97 ? 4.527 -13.114 -14.526 1.00 87.31 97 VAL A O 1
ATOM 862 N N . ASN A 1 98 ? 4.344 -10.886 -14.804 1.00 82.81 98 ASN A N 1
ATOM 863 C CA . ASN A 1 98 ? 4.636 -10.870 -16.235 1.00 82.81 98 ASN A CA 1
ATOM 864 C C . ASN A 1 98 ? 5.140 -9.485 -16.684 1.00 82.81 98 ASN A C 1
ATOM 866 O O . ASN A 1 98 ? 5.161 -8.553 -15.878 1.00 82.81 98 ASN A O 1
ATOM 870 N N . GLY A 1 99 ? 5.473 -9.344 -17.964 1.00 83.06 99 GLY A N 1
ATOM 871 C CA . GLY A 1 99 ? 5.776 -8.073 -18.613 1.00 83.06 99 GLY A CA 1
ATOM 872 C C . GLY A 1 99 ? 7.240 -7.656 -18.539 1.00 83.06 99 GLY A C 1
ATOM 873 O O . GLY A 1 99 ? 8.061 -8.283 -17.862 1.00 83.06 99 GLY A O 1
ATOM 874 N N . ARG A 1 100 ? 7.570 -6.583 -19.264 1.00 81.19 100 ARG A N 1
ATOM 875 C CA . ARG A 1 100 ? 8.945 -6.119 -19.480 1.00 81.19 100 ARG A CA 1
ATOM 876 C C . ARG A 1 100 ? 9.090 -4.615 -19.259 1.00 81.19 100 ARG A C 1
ATOM 878 O O . ARG A 1 100 ? 8.271 -3.806 -19.688 1.00 81.19 100 ARG A O 1
ATOM 885 N N . GLY A 1 101 ? 10.173 -4.239 -18.586 1.00 80.25 101 GLY A N 1
ATOM 886 C CA . GLY A 1 101 ? 10.530 -2.847 -18.350 1.00 80.25 101 GLY A CA 1
ATOM 887 C C . GLY A 1 101 ? 11.795 -2.703 -17.512 1.00 80.25 101 GLY A C 1
ATOM 888 O O . GLY A 1 101 ? 12.246 -3.649 -16.861 1.00 80.25 101 GLY A O 1
ATOM 889 N N . LYS A 1 102 ? 12.352 -1.496 -17.516 1.00 82.12 102 LYS A N 1
ATOM 890 C CA . LYS A 1 102 ? 13.553 -1.117 -16.774 1.00 82.12 102 LYS A CA 1
ATOM 891 C C . LYS A 1 102 ? 13.210 -0.002 -15.795 1.00 82.12 102 LYS A C 1
ATOM 893 O O . LYS A 1 102 ? 12.583 0.982 -16.172 1.00 82.12 102 LYS A O 1
ATOM 898 N N . LEU A 1 103 ? 13.618 -0.146 -14.536 1.00 78.38 103 LEU A N 1
ATOM 899 C CA . LEU A 1 103 ? 13.424 0.872 -13.497 1.00 78.38 103 LEU A CA 1
ATOM 900 C C . LEU A 1 103 ? 14.564 1.894 -13.531 1.00 78.38 103 LEU A C 1
ATOM 902 O O . LEU A 1 103 ? 15.710 1.506 -13.746 1.00 78.38 103 LEU A O 1
ATOM 906 N N . TYR A 1 104 ? 14.269 3.171 -13.262 1.00 68.69 104 TYR A N 1
ATOM 907 C CA . TYR A 1 104 ? 15.309 4.207 -13.149 1.00 68.69 104 TYR A CA 1
ATOM 908 C C . TYR A 1 104 ? 16.203 3.991 -11.927 1.00 68.69 104 TYR A C 1
ATOM 910 O O . TYR A 1 104 ? 17.424 4.053 -12.011 1.00 68.69 104 TYR A O 1
ATOM 918 N N . SER A 1 105 ? 15.581 3.750 -10.775 1.00 62.69 105 SER A N 1
ATOM 919 C CA . SER A 1 105 ? 16.285 3.674 -9.488 1.00 62.69 105 SER A CA 1
ATOM 920 C C . SER A 1 105 ? 15.695 2.635 -8.537 1.00 62.69 105 SER A C 1
ATOM 922 O O . SER A 1 105 ? 16.277 2.327 -7.503 1.00 62.69 105 SER A O 1
ATOM 924 N N . GLY A 1 106 ? 14.520 2.084 -8.863 1.00 63.75 106 GLY A N 1
ATOM 925 C CA . GLY A 1 106 ? 13.808 1.152 -7.996 1.00 63.75 106 GLY A CA 1
ATOM 926 C C . GLY A 1 106 ? 13.486 1.723 -6.613 1.00 63.75 106 GLY A C 1
ATOM 927 O O . GLY A 1 106 ? 13.251 0.930 -5.713 1.00 63.75 106 GLY A O 1
ATOM 928 N N . LEU A 1 107 ? 13.496 3.049 -6.421 1.00 65.56 107 LEU A N 1
ATOM 929 C CA . LEU A 1 107 ? 13.307 3.715 -5.122 1.00 65.56 107 LEU A CA 1
ATOM 930 C C . LEU A 1 107 ? 11.876 4.196 -4.857 1.00 65.56 107 LEU A C 1
ATOM 932 O O . LEU A 1 107 ? 11.492 4.447 -3.706 1.00 65.56 107 LEU A O 1
ATOM 936 N N . PHE A 1 108 ? 11.091 4.352 -5.919 1.00 73.50 108 PHE A N 1
ATOM 937 C CA . PHE A 1 108 ? 9.748 4.910 -5.856 1.00 73.50 108 PHE A CA 1
ATOM 938 C C . PHE A 1 108 ? 8.716 3.814 -6.078 1.00 73.50 108 PHE A C 1
ATOM 940 O O . PHE A 1 108 ? 8.669 3.186 -7.136 1.00 73.50 108 PHE A O 1
ATOM 947 N N . TYR A 1 109 ? 7.893 3.597 -5.053 1.00 77.62 109 TYR A N 1
ATOM 948 C CA . TYR A 1 109 ? 6.817 2.621 -5.062 1.00 77.62 109 TYR A CA 1
ATOM 949 C C . TYR A 1 109 ? 5.516 3.285 -4.663 1.00 77.62 109 TYR A C 1
ATOM 951 O O . TYR A 1 109 ? 5.489 4.133 -3.774 1.00 77.62 109 TYR A O 1
ATOM 959 N N . GLN A 1 110 ? 4.432 2.833 -5.273 1.00 80.69 110 GLN A N 1
ATOM 960 C CA . GLN A 1 110 ? 3.083 3.165 -4.862 1.00 80.69 110 GLN A CA 1
ATOM 961 C C . GLN A 1 110 ? 2.304 1.861 -4.701 1.00 80.69 110 GLN A C 1
ATOM 963 O O . GLN A 1 110 ? 2.294 1.027 -5.607 1.00 80.69 110 GLN A O 1
ATOM 968 N N . PHE A 1 111 ? 1.711 1.646 -3.523 1.00 84.31 111 PHE A N 1
ATOM 969 C CA . PHE A 1 111 ? 0.995 0.405 -3.183 1.00 84.31 111 PHE A CA 1
ATOM 970 C C . PHE A 1 111 ? 1.807 -0.873 -3.486 1.00 84.31 111 PHE A C 1
ATOM 972 O O . PHE A 1 111 ? 1.293 -1.855 -4.028 1.00 84.31 111 PHE A O 1
ATOM 979 N N . GLY A 1 112 ? 3.116 -0.825 -3.208 1.00 83.69 112 GLY A N 1
ATOM 980 C CA . GLY A 1 112 ? 4.047 -1.935 -3.422 1.00 83.69 112 GLY A CA 1
ATOM 981 C C . GLY A 1 112 ? 4.477 -2.175 -4.873 1.00 83.69 112 GLY A C 1
ATOM 982 O O . GLY A 1 112 ? 5.160 -3.166 -5.120 1.00 83.69 112 GLY A O 1
ATOM 983 N N . VAL A 1 113 ? 4.113 -1.307 -5.821 1.00 84.81 113 VAL A N 1
ATOM 984 C CA . VAL A 1 113 ? 4.486 -1.406 -7.246 1.00 84.81 113 VAL A CA 1
ATOM 985 C C . VAL A 1 113 ? 5.430 -0.259 -7.614 1.00 84.81 113 VAL A C 1
ATOM 987 O O . VAL A 1 113 ? 5.161 0.869 -7.199 1.00 84.81 113 VAL A O 1
ATOM 990 N N . PRO A 1 114 ? 6.525 -0.494 -8.364 1.00 81.88 114 PRO A N 1
ATOM 991 C CA . PRO A 1 114 ? 7.363 0.598 -8.841 1.00 81.88 114 PRO A CA 1
ATOM 992 C C . PRO A 1 114 ? 6.566 1.598 -9.683 1.00 81.88 114 PRO A C 1
ATOM 994 O O . PRO A 1 114 ? 5.803 1.201 -10.567 1.00 81.88 114 PRO A O 1
ATOM 997 N N . CYS A 1 115 ? 6.773 2.889 -9.439 1.00 78.56 115 CYS A N 1
ATOM 998 C CA . CYS A 1 115 ? 6.129 3.962 -10.202 1.00 78.56 115 CYS A CA 1
ATOM 999 C C . CYS A 1 115 ? 7.105 4.809 -11.033 1.00 78.56 115 CYS A C 1
ATOM 1001 O O . CYS A 1 115 ? 6.661 5.709 -11.738 1.00 78.56 115 CYS A O 1
ATOM 1003 N N . ASP A 1 116 ? 8.406 4.508 -10.984 1.00 76.88 116 ASP A N 1
ATOM 1004 C CA . ASP A 1 116 ? 9.455 5.240 -11.701 1.00 76.88 116 ASP A CA 1
ATOM 1005 C C . ASP A 1 116 ? 10.223 4.311 -12.656 1.00 76.88 116 ASP A C 1
ATOM 1007 O O . ASP A 1 116 ? 11.139 3.573 -12.265 1.00 76.88 116 ASP A O 1
ATOM 1011 N N . TRP A 1 117 ? 9.783 4.312 -13.914 1.00 80.19 117 TRP A N 1
ATOM 1012 C CA . TRP A 1 117 ? 10.266 3.437 -14.979 1.00 80.19 117 TRP A CA 1
ATOM 1013 C C . TRP A 1 117 ? 11.092 4.234 -15.987 1.00 80.19 117 TRP A C 1
ATOM 1015 O O . TRP A 1 117 ? 10.649 5.280 -16.452 1.00 80.19 117 TRP A O 1
ATOM 1025 N N . ALA A 1 118 ? 12.266 3.709 -16.335 1.00 82.50 118 ALA A N 1
ATOM 1026 C CA . ALA A 1 118 ? 13.095 4.213 -17.424 1.00 82.50 118 ALA A CA 1
ATOM 1027 C C . ALA A 1 118 ? 12.530 3.806 -18.782 1.00 82.50 118 ALA A C 1
ATOM 1029 O O . ALA A 1 118 ? 12.449 4.620 -19.696 1.00 82.50 118 ALA A O 1
ATOM 1030 N N . GLU A 1 119 ? 12.110 2.548 -18.896 1.00 84.00 119 GLU A N 1
ATOM 1031 C CA . GLU A 1 119 ? 11.594 1.972 -20.134 1.00 84.00 119 GLU A CA 1
ATOM 1032 C C . GLU A 1 119 ? 10.458 1.002 -19.796 1.00 84.00 119 GLU A C 1
ATOM 1034 O O . GLU A 1 119 ? 10.557 0.228 -18.839 1.00 84.00 119 GLU A O 1
ATOM 1039 N N . ILE A 1 120 ? 9.377 1.035 -20.575 1.00 82.81 120 ILE A N 1
ATOM 1040 C CA . ILE A 1 120 ? 8.254 0.095 -20.478 1.00 82.81 120 ILE A CA 1
ATOM 1041 C C . ILE A 1 120 ? 7.984 -0.445 -21.876 1.00 82.81 120 ILE A C 1
ATOM 1043 O O . ILE A 1 120 ? 7.784 0.337 -22.808 1.00 82.81 120 ILE A O 1
ATOM 1047 N N . ASP A 1 121 ? 7.920 -1.770 -22.010 1.00 82.19 121 ASP A N 1
ATOM 1048 C CA . ASP A 1 121 ? 7.366 -2.373 -23.216 1.00 82.19 121 ASP A CA 1
ATOM 1049 C C . ASP A 1 121 ? 5.844 -2.186 -23.194 1.00 82.19 121 ASP A C 1
ATOM 1051 O O . ASP A 1 121 ? 5.137 -2.748 -22.362 1.00 82.19 121 ASP A O 1
ATOM 1055 N N . THR A 1 122 ? 5.328 -1.345 -24.088 1.00 82.12 122 THR A N 1
ATOM 1056 C CA . THR A 1 122 ? 3.887 -1.056 -24.143 1.00 82.12 122 THR A CA 1
ATOM 1057 C C . THR A 1 122 ? 3.058 -2.213 -24.702 1.00 82.12 122 THR A C 1
ATOM 1059 O O . THR A 1 122 ? 1.868 -2.287 -24.394 1.00 82.12 122 THR A O 1
ATOM 1062 N N . ALA A 1 123 ? 3.664 -3.120 -25.476 1.00 83.25 123 ALA A N 1
ATOM 1063 C CA . ALA A 1 123 ? 3.003 -4.325 -25.973 1.00 83.25 123 ALA A CA 1
ATOM 1064 C C . ALA A 1 123 ? 2.957 -5.434 -24.908 1.00 83.25 123 ALA A C 1
ATOM 1066 O O . ALA A 1 123 ? 2.071 -6.286 -24.947 1.00 83.25 123 ALA A O 1
ATOM 1067 N N . ASP A 1 124 ? 3.879 -5.401 -23.942 1.00 82.56 124 ASP A N 1
ATOM 1068 C CA . ASP A 1 124 ? 3.981 -6.368 -22.846 1.00 82.56 124 ASP A CA 1
ATOM 1069 C C . ASP A 1 124 ? 4.330 -5.675 -21.511 1.00 82.56 124 ASP A C 1
ATOM 1071 O O . ASP A 1 124 ? 5.440 -5.817 -20.984 1.00 82.56 124 ASP A O 1
ATOM 1075 N N . PRO A 1 125 ? 3.405 -4.867 -20.958 1.00 82.19 125 PRO A N 1
ATOM 1076 C CA . PRO A 1 125 ? 3.701 -4.013 -19.817 1.00 82.19 125 PRO A CA 1
ATOM 1077 C C . PRO A 1 125 ? 3.879 -4.820 -18.521 1.00 82.19 125 PRO A C 1
ATOM 1079 O O . PRO A 1 125 ? 3.197 -5.829 -18.327 1.00 82.19 125 PRO A O 1
ATOM 1082 N N . PRO A 1 126 ? 4.722 -4.356 -17.577 1.00 84.81 126 PRO A N 1
ATOM 1083 C CA . PRO A 1 126 ? 4.943 -5.018 -16.292 1.00 84.81 126 PRO A CA 1
ATOM 1084 C C . PRO A 1 126 ? 3.641 -5.279 -15.524 1.00 84.81 126 PRO A C 1
ATOM 1086 O O . PRO A 1 126 ? 2.971 -4.349 -15.068 1.00 84.81 126 PRO A O 1
ATOM 1089 N N . LEU A 1 127 ? 3.303 -6.556 -15.335 1.00 84.69 127 LEU A N 1
ATOM 1090 C CA . LEU A 1 127 ? 2.155 -7.014 -14.559 1.00 84.69 127 LEU A CA 1
ATOM 1091 C C . LEU A 1 127 ? 2.590 -7.450 -13.163 1.00 84.69 127 LEU A C 1
ATOM 1093 O O . LEU A 1 127 ? 3.519 -8.239 -13.007 1.00 84.69 127 LEU A O 1
ATOM 1097 N N . TYR A 1 128 ? 1.866 -7.008 -12.138 1.00 85.81 128 TYR A N 1
ATOM 1098 C CA . TYR A 1 128 ? 2.142 -7.343 -10.740 1.00 85.81 128 TYR A CA 1
ATOM 1099 C C . TYR A 1 128 ? 1.006 -8.161 -10.116 1.00 85.81 128 TYR A C 1
ATOM 1101 O O . TYR A 1 128 ? -0.161 -8.041 -10.501 1.00 85.81 128 TYR A O 1
ATOM 1109 N N . GLU A 1 129 ? 1.333 -8.982 -9.115 1.00 86.75 129 GLU A N 1
ATOM 1110 C CA . GLU A 1 129 ? 0.335 -9.670 -8.278 1.00 86.75 129 GLU A CA 1
ATOM 1111 C C . GLU A 1 129 ? -0.622 -8.644 -7.657 1.00 86.75 129 GLU A C 1
ATOM 1113 O O . GLU A 1 129 ? -0.191 -7.522 -7.434 1.00 86.75 129 GLU A O 1
ATOM 1118 N N . THR A 1 130 ? -1.884 -8.974 -7.362 1.00 86.44 130 THR A N 1
ATOM 1119 C CA . THR A 1 130 ? -2.831 -8.048 -6.692 1.00 86.44 130 THR A CA 1
ATOM 1120 C C . THR A 1 130 ? -2.373 -7.659 -5.279 1.00 86.44 130 THR A C 1
ATOM 1122 O O . THR A 1 130 ? -1.570 -8.367 -4.674 1.00 86.44 130 THR A O 1
ATOM 1125 N N . GLU A 1 131 ? -2.899 -6.563 -4.709 1.00 89.38 131 GLU A N 1
ATOM 1126 C CA . GLU A 1 131 ? -2.671 -6.260 -3.281 1.00 89.38 131 GLU A CA 1
ATOM 1127 C C . GLU A 1 131 ? -3.126 -7.427 -2.396 1.00 89.38 131 GLU A C 1
ATOM 1129 O O . GLU A 1 131 ? -2.387 -7.855 -1.519 1.00 89.38 131 GLU A O 1
ATOM 1134 N N . GLY A 1 132 ? -4.275 -8.032 -2.700 1.00 90.75 132 GLY A N 1
ATOM 1135 C CA . GLY A 1 132 ? -4.763 -9.208 -1.982 1.00 90.75 132 GLY A CA 1
ATOM 1136 C C . GLY A 1 132 ? -3.819 -10.407 -2.046 1.00 90.75 132 GLY A C 1
ATOM 1137 O O . GLY A 1 132 ? -3.570 -11.044 -1.024 1.00 90.75 132 GLY A O 1
ATOM 1138 N N . ALA A 1 133 ? -3.254 -10.702 -3.222 1.00 89.75 133 ALA A N 1
ATOM 1139 C CA . ALA A 1 133 ? -2.275 -11.777 -3.379 1.00 89.75 133 ALA A CA 1
ATOM 1140 C C . ALA A 1 133 ? -1.005 -11.507 -2.561 1.00 89.75 133 ALA A C 1
ATOM 1142 O O . ALA A 1 133 ? -0.500 -12.413 -1.898 1.00 89.75 133 ALA A O 1
ATOM 1143 N N . TYR A 1 134 ? -0.546 -10.254 -2.544 1.00 91.50 134 TYR A N 1
ATOM 1144 C CA . TYR A 1 134 ? 0.556 -9.826 -1.693 1.00 91.50 134 TYR A CA 1
ATOM 1145 C C . TYR A 1 134 ? 0.240 -10.025 -0.210 1.00 91.50 134 TYR A C 1
ATOM 1147 O O . TYR A 1 134 ? 1.002 -10.686 0.493 1.00 91.50 134 TYR A O 1
ATOM 1155 N N . LEU A 1 135 ? -0.898 -9.511 0.262 1.00 92.81 135 LEU A N 1
ATOM 1156 C CA . LEU A 1 135 ? -1.302 -9.630 1.663 1.00 92.81 135 LEU A CA 1
ATOM 1157 C C . LEU A 1 135 ? -1.419 -11.099 2.078 1.00 92.81 135 LEU A C 1
ATOM 1159 O O . LEU A 1 135 ? -0.910 -11.472 3.130 1.00 92.81 135 LEU A O 1
ATOM 1163 N N . LYS A 1 136 ? -1.999 -11.951 1.222 1.00 92.31 136 LYS A N 1
ATOM 1164 C CA . LYS A 1 136 ? -2.072 -13.401 1.448 1.00 92.31 136 LYS A CA 1
ATOM 1165 C C . LYS A 1 136 ? -0.684 -14.020 1.594 1.00 92.31 136 LYS A C 1
ATOM 1167 O O . LYS A 1 136 ? -0.439 -14.771 2.530 1.00 92.31 136 LYS A O 1
ATOM 1172 N N . ARG A 1 137 ? 0.225 -13.711 0.664 1.00 92.00 137 ARG A N 1
ATOM 1173 C CA . ARG A 1 137 ? 1.583 -14.273 0.620 1.00 92.00 137 ARG A CA 1
ATOM 1174 C C . ARG A 1 137 ? 2.412 -13.913 1.853 1.00 92.00 137 ARG A C 1
ATOM 1176 O O . ARG A 1 137 ? 3.318 -14.664 2.199 1.00 92.00 137 ARG A O 1
ATOM 1183 N N . HIS A 1 138 ? 2.105 -12.790 2.499 1.00 92.19 138 HIS A N 1
ATOM 1184 C CA . HIS A 1 138 ? 2.782 -12.329 3.714 1.00 92.19 138 HIS A CA 1
ATOM 1185 C C . HIS A 1 138 ? 1.977 -12.561 5.002 1.00 92.19 138 HIS A C 1
ATOM 1187 O O . HIS A 1 138 ? 2.406 -12.090 6.048 1.00 92.19 138 HIS A O 1
ATOM 1193 N N . GLY A 1 139 ? 0.838 -13.265 4.951 1.00 93.56 139 GLY A N 1
ATOM 1194 C CA . GLY A 1 139 ? 0.026 -13.555 6.143 1.00 93.56 139 GLY A CA 1
ATOM 1195 C C . GLY A 1 139 ? -0.612 -12.316 6.785 1.00 93.56 139 GLY A C 1
ATOM 1196 O O . GLY A 1 139 ? -0.744 -12.251 8.000 1.00 93.56 139 GLY A O 1
ATOM 1197 N N . LEU A 1 140 ? -0.965 -11.310 5.979 1.00 94.75 140 LEU A N 1
ATOM 1198 C CA . LEU A 1 140 ? -1.457 -9.997 6.430 1.00 94.75 140 LEU A CA 1
ATOM 1199 C C . LEU A 1 140 ? -2.969 -9.803 6.252 1.00 94.75 140 LEU A C 1
ATOM 1201 O O . LEU A 1 140 ? -3.485 -8.708 6.496 1.00 94.75 140 LEU A O 1
ATOM 1205 N N . LEU A 1 141 ? -3.666 -10.822 5.750 1.00 93.88 141 LEU A N 1
ATOM 1206 C CA . LEU A 1 141 ? -5.122 -10.815 5.662 1.00 93.88 141 LEU A CA 1
ATOM 1207 C C . LEU A 1 141 ? -5.719 -11.088 7.040 1.00 93.88 141 LEU A C 1
ATOM 1209 O O . LEU A 1 141 ? -5.209 -11.920 7.787 1.00 93.88 141 LEU A O 1
ATOM 1213 N N . THR A 1 142 ? -6.826 -10.424 7.360 1.00 91.88 142 THR A N 1
ATOM 1214 C CA . THR A 1 142 ? -7.639 -10.842 8.507 1.00 91.88 142 THR A CA 1
ATOM 1215 C C . THR A 1 142 ? -8.334 -12.170 8.197 1.00 91.88 142 THR A C 1
ATOM 1217 O O . THR A 1 142 ? -8.556 -12.509 7.031 1.00 91.88 142 THR A O 1
ATOM 1220 N N . GLU A 1 143 ? -8.753 -12.914 9.223 1.00 91.56 143 GLU A N 1
ATOM 1221 C CA . GLU A 1 143 ? -9.522 -14.151 9.017 1.00 91.56 143 GLU A CA 1
ATOM 1222 C C . GLU A 1 143 ? -10.777 -13.931 8.159 1.00 91.56 143 GLU A C 1
ATOM 1224 O O . GLU A 1 143 ? -11.170 -14.791 7.368 1.00 91.56 143 GLU A O 1
ATOM 1229 N N . GLU A 1 144 ? -11.424 -12.775 8.314 1.00 89.50 144 GLU A N 1
ATOM 1230 C CA . GLU A 1 144 ? -12.589 -12.390 7.520 1.00 89.50 144 GLU A CA 1
ATOM 1231 C C . GLU A 1 144 ? -12.217 -12.185 6.051 1.00 89.50 144 GLU A C 1
ATOM 1233 O O . GLU A 1 144 ? -12.880 -12.737 5.168 1.00 89.50 144 GLU A O 1
ATOM 1238 N N . GLU A 1 145 ? -11.133 -11.454 5.774 1.00 91.38 145 GLU A N 1
ATOM 1239 C CA . GLU A 1 145 ? -10.632 -11.263 4.413 1.00 91.38 145 GLU A CA 1
ATOM 1240 C C . GLU A 1 145 ? -10.247 -12.599 3.768 1.00 91.38 145 GLU A C 1
ATOM 1242 O O . GLU A 1 145 ? -10.552 -12.816 2.593 1.00 91.38 145 GLU A O 1
ATOM 1247 N N . GLU A 1 146 ? -9.639 -13.524 4.515 1.00 89.88 146 GLU A N 1
ATOM 1248 C CA . GLU A 1 146 ? -9.325 -14.865 4.017 1.00 89.88 146 GLU A CA 1
ATOM 1249 C C . GLU A 1 146 ? -10.580 -15.678 3.683 1.00 89.88 146 GLU A C 1
ATOM 1251 O O . GLU A 1 146 ? -10.654 -16.299 2.614 1.00 89.88 146 GLU A O 1
ATOM 1256 N N . LYS A 1 147 ? -11.583 -15.666 4.571 1.00 87.88 147 LYS A N 1
ATOM 1257 C CA . LYS A 1 147 ? -12.875 -16.340 4.355 1.00 87.88 147 LYS A CA 1
ATOM 1258 C C . LYS A 1 147 ? -13.567 -15.785 3.112 1.00 87.88 147 LYS A C 1
ATOM 1260 O O . LYS A 1 147 ? -14.032 -16.560 2.270 1.00 87.88 147 LYS A O 1
ATOM 1265 N N . LEU A 1 148 ? -13.596 -14.462 2.961 1.00 86.00 148 LEU A N 1
ATOM 1266 C CA . LEU A 1 148 ? -14.137 -13.804 1.774 1.00 86.00 148 LEU A CA 1
ATOM 1267 C C . LEU A 1 148 ? -13.336 -14.171 0.525 1.00 86.00 148 LEU A C 1
ATOM 1269 O O . LEU A 1 148 ? -13.936 -14.442 -0.513 1.00 86.00 148 LEU A O 1
ATOM 1273 N N . MET A 1 149 ? -12.004 -14.233 0.610 1.00 82.31 149 MET A N 1
ATOM 1274 C CA . MET A 1 149 ? -11.165 -14.520 -0.554 1.00 82.31 149 MET A CA 1
ATOM 1275 C C . MET A 1 149 ? -11.353 -15.945 -1.068 1.00 82.31 149 MET A C 1
ATOM 1277 O O . MET A 1 149 ? -11.369 -16.167 -2.274 1.00 82.31 149 MET A O 1
ATOM 1281 N N . LYS A 1 150 ? -11.538 -16.922 -0.174 1.00 78.50 150 LYS A N 1
ATOM 1282 C CA . LYS A 1 150 ? -11.857 -18.308 -0.559 1.00 78.50 150 LYS A CA 1
ATOM 1283 C C . LYS A 1 150 ? -13.213 -18.401 -1.268 1.00 78.50 150 LYS A C 1
ATOM 1285 O O . LYS A 1 150 ? -13.375 -19.208 -2.181 1.00 78.50 150 LYS A O 1
ATOM 1290 N N . ARG A 1 151 ? -14.177 -17.559 -0.879 1.00 72.94 151 ARG A N 1
ATOM 1291 C CA . ARG A 1 151 ? -15.484 -17.450 -1.548 1.00 72.94 151 ARG A CA 1
ATOM 1292 C C . ARG A 1 151 ? -15.363 -16.766 -2.911 1.00 72.94 151 ARG A C 1
ATOM 1294 O O . ARG A 1 151 ? -15.958 -17.244 -3.872 1.00 72.94 151 ARG A O 1
ATOM 1301 N N . SER A 1 152 ? -14.573 -15.695 -3.007 1.00 66.06 152 SER A N 1
ATOM 1302 C CA . SER A 1 152 ? -14.400 -14.912 -4.234 1.00 66.06 152 SER A CA 1
ATOM 1303 C C . SER A 1 152 ? -13.396 -15.497 -5.220 1.00 66.06 152 SER A C 1
ATOM 1305 O O . SER A 1 152 ? -13.529 -15.220 -6.396 1.00 66.06 152 SER A O 1
ATOM 1307 N N . GLN A 1 153 ? -12.456 -16.366 -4.832 1.00 54.44 153 GLN A N 1
ATOM 1308 C CA . GLN A 1 153 ? -11.592 -17.088 -5.785 1.00 54.44 153 GLN A CA 1
ATOM 1309 C C . GLN A 1 153 ? -12.386 -17.976 -6.759 1.00 54.44 153 GLN A C 1
ATOM 1311 O O . GLN A 1 153 ? -11.873 -18.321 -7.822 1.00 54.44 153 GLN A O 1
ATOM 1316 N N . LYS A 1 154 ? -13.656 -18.279 -6.450 1.00 43.81 154 LYS A N 1
ATOM 1317 C CA . LYS A 1 154 ? -14.612 -18.876 -7.398 1.00 43.81 154 LYS A CA 1
ATOM 1318 C C . LYS A 1 154 ? -15.043 -17.912 -8.522 1.00 43.81 154 LYS A C 1
ATOM 1320 O O . LYS A 1 154 ? -15.612 -18.353 -9.512 1.00 43.81 154 LYS A O 1
ATOM 1325 N N . VAL A 1 155 ? -14.739 -16.620 -8.402 1.00 40.50 155 VAL A N 1
ATOM 1326 C CA . VAL A 1 155 ? -15.056 -15.531 -9.334 1.00 40.50 155 VAL A CA 1
ATOM 1327 C C . VAL A 1 155 ? -13.751 -14.782 -9.657 1.00 40.50 155 VAL A C 1
ATOM 1329 O O . VAL A 1 155 ? -13.250 -13.988 -8.870 1.00 40.50 155 VAL A O 1
ATOM 1332 N N . LYS A 1 156 ? -13.146 -15.083 -10.813 1.00 34.66 156 LYS A N 1
ATOM 1333 C CA . LYS A 1 156 ? -11.824 -14.588 -11.259 1.00 34.66 156 LYS A CA 1
ATOM 1334 C C . LYS A 1 156 ? -11.580 -13.097 -10.933 1.00 34.66 156 LYS A C 1
ATOM 1336 O O . LYS A 1 156 ? -12.236 -12.221 -11.490 1.00 34.66 156 LYS A O 1
ATOM 1341 N N . PHE A 1 157 ? -10.578 -12.808 -10.099 1.00 37.12 157 PHE A N 1
ATOM 1342 C CA . PHE A 1 157 ? -10.097 -11.447 -9.838 1.00 37.12 157 PHE A CA 1
ATOM 1343 C C . PHE A 1 157 ? -9.468 -10.838 -11.101 1.00 37.12 157 PHE A C 1
ATOM 1345 O O . PHE A 1 157 ? -8.479 -11.359 -11.615 1.00 37.12 157 PHE A O 1
ATOM 1352 N N . ARG A 1 158 ? -10.006 -9.713 -11.590 1.00 38.44 158 ARG A N 1
ATOM 1353 C CA . ARG A 1 158 ? -9.404 -8.929 -12.682 1.00 38.44 158 ARG A CA 1
ATOM 1354 C C . ARG A 1 158 ? -8.256 -8.060 -12.145 1.00 38.44 158 ARG A C 1
ATOM 1356 O O . ARG A 1 158 ? -8.481 -7.038 -11.507 1.00 38.44 158 ARG A O 1
ATOM 1363 N N . GLN A 1 159 ? -7.019 -8.469 -12.424 1.00 45.72 159 GLN A N 1
ATOM 1364 C CA . GLN A 1 159 ? -5.791 -7.678 -12.259 1.00 45.72 159 GLN A CA 1
ATOM 1365 C C . GLN A 1 159 ? -5.711 -6.563 -13.321 1.00 45.72 159 GLN A C 1
ATOM 1367 O O . GLN A 1 159 ? -5.025 -6.762 -14.313 1.00 45.72 159 GLN A O 1
ATOM 1372 N N . TYR A 1 160 ? -6.392 -5.415 -13.186 1.00 44.25 160 TYR A N 1
ATOM 1373 C CA . TYR A 1 160 ? -6.285 -4.386 -14.249 1.00 44.25 160 TYR A CA 1
ATOM 1374 C C . TYR A 1 160 ? -6.193 -2.908 -13.828 1.00 44.25 160 TYR A C 1
ATOM 1376 O O . TYR A 1 160 ? -5.713 -2.103 -14.625 1.00 44.25 160 TYR A O 1
ATOM 1384 N N . ASP A 1 161 ? -6.513 -2.519 -12.590 1.00 45.06 161 ASP A N 1
ATOM 1385 C CA . ASP A 1 161 ? -6.659 -1.079 -12.295 1.00 45.06 161 ASP A CA 1
ATOM 1386 C C . ASP A 1 161 ? -5.350 -0.320 -12.000 1.00 45.06 161 ASP A C 1
ATOM 1388 O O . ASP A 1 161 ? -5.287 0.900 -12.171 1.00 45.06 161 ASP A O 1
ATOM 1392 N N . SER A 1 162 ? -4.264 -0.996 -11.604 1.00 51.34 162 SER A N 1
ATOM 1393 C CA . SER A 1 162 ? -3.018 -0.298 -11.245 1.00 51.34 162 SER A CA 1
ATOM 1394 C C . SER A 1 162 ? -2.174 0.103 -12.459 1.00 51.34 162 SER A C 1
ATOM 1396 O O . SER A 1 162 ? -1.569 1.169 -12.455 1.00 51.34 162 SER A O 1
ATOM 1398 N N . ILE A 1 163 ? -2.151 -0.705 -13.524 1.00 51.28 163 ILE A N 1
ATOM 1399 C CA . ILE A 1 163 ? -1.211 -0.510 -14.643 1.00 51.28 163 ILE A CA 1
ATOM 1400 C C . ILE A 1 163 ? -1.725 0.522 -15.640 1.00 51.28 163 ILE A C 1
ATOM 1402 O O . ILE A 1 163 ? -0.941 1.337 -16.106 1.00 51.28 163 ILE A O 1
ATOM 1406 N N . ILE A 1 164 ? -3.036 0.590 -15.897 1.00 49.88 164 ILE A N 1
ATOM 1407 C CA . ILE A 1 164 ? -3.606 1.637 -16.763 1.00 49.88 164 ILE A CA 1
ATOM 1408 C C . ILE A 1 164 ? -3.352 3.036 -16.182 1.00 49.88 164 ILE A C 1
ATOM 1410 O O . ILE A 1 164 ? -3.074 3.975 -16.926 1.00 49.88 164 ILE A O 1
ATOM 1414 N N . ASN A 1 165 ? -3.394 3.185 -14.856 1.00 51.00 165 ASN A N 1
ATOM 1415 C CA . ASN A 1 165 ? -3.075 4.454 -14.202 1.00 51.00 165 ASN A CA 1
ATOM 1416 C C . ASN A 1 165 ? -1.569 4.770 -14.249 1.00 51.00 165 ASN A C 1
ATOM 1418 O O . ASN A 1 165 ? -1.206 5.922 -14.486 1.00 51.00 165 ASN A O 1
ATOM 1422 N N . ILE A 1 166 ? -0.702 3.756 -14.130 1.00 51.91 166 ILE A N 1
ATOM 1423 C CA . ILE A 1 166 ? 0.751 3.902 -14.327 1.00 51.91 166 ILE A CA 1
ATOM 1424 C C . ILE A 1 166 ? 1.059 4.315 -15.778 1.00 51.91 166 ILE A C 1
ATOM 1426 O O . ILE A 1 166 ? 1.725 5.326 -15.989 1.00 51.91 166 ILE A O 1
ATOM 1430 N N . LEU A 1 167 ? 0.492 3.637 -16.780 1.00 48.75 167 LEU A N 1
ATOM 1431 C CA . LEU A 1 167 ? 0.656 3.961 -18.205 1.00 48.75 167 LEU A CA 1
ATOM 1432 C C . LEU A 1 167 ? 0.166 5.380 -18.544 1.00 48.75 167 LEU A C 1
ATOM 1434 O O . LEU A 1 167 ? 0.781 6.070 -19.355 1.00 48.75 167 LEU A O 1
ATOM 1438 N N . LYS A 1 168 ? -0.901 5.858 -17.889 1.00 53.41 168 LYS A N 1
ATOM 1439 C CA . LYS A 1 168 ? -1.360 7.254 -18.008 1.00 53.41 168 LYS A CA 1
ATOM 1440 C C . LYS A 1 168 ? -0.386 8.257 -17.377 1.00 53.41 168 LYS A C 1
ATOM 1442 O O . LYS A 1 168 ? -0.256 9.355 -17.904 1.00 53.41 168 LYS A O 1
ATOM 1447 N N . SER A 1 169 ? 0.302 7.897 -16.290 1.00 45.38 169 SER A N 1
ATOM 1448 C CA . SER A 1 169 ? 1.285 8.769 -15.617 1.00 45.38 169 SER A CA 1
ATOM 1449 C C . SER A 1 169 ? 2.668 8.824 -16.281 1.00 45.38 169 SER A C 1
ATOM 1451 O O . SER A 1 169 ? 3.391 9.798 -16.081 1.00 45.38 169 SER A O 1
ATOM 1453 N N . VAL A 1 170 ? 3.023 7.815 -17.088 1.00 49.56 170 VAL A N 1
ATOM 1454 C CA . VAL A 1 170 ? 4.293 7.757 -17.843 1.00 49.56 170 VAL A CA 1
ATOM 1455 C C . VAL A 1 170 ? 4.272 8.679 -19.068 1.00 49.56 170 VAL A C 1
ATOM 1457 O O . VAL A 1 170 ? 5.329 9.078 -19.548 1.00 49.56 170 VAL A O 1
ATOM 1460 N N . LYS A 1 171 ? 3.092 9.134 -19.518 1.00 43.75 171 LYS A N 1
ATOM 1461 C CA . LYS A 1 171 ? 2.973 10.287 -20.427 1.00 43.75 171 LYS A CA 1
ATOM 1462 C C . LYS A 1 171 ? 3.336 11.590 -19.694 1.00 43.75 171 LYS A C 1
ATOM 1464 O O . LYS A 1 171 ? 2.484 12.451 -19.485 1.00 43.75 171 LYS A O 1
ATOM 1469 N N . ARG A 1 172 ? 4.594 11.751 -19.282 1.00 39.78 172 ARG A N 1
ATOM 1470 C CA . ARG A 1 172 ? 5.156 13.086 -19.051 1.00 39.78 172 ARG A CA 1
ATOM 1471 C C . ARG A 1 172 ? 5.504 13.680 -20.418 1.00 39.78 172 ARG A C 1
ATOM 1473 O O . ARG A 1 172 ? 6.008 12.940 -21.262 1.00 39.78 172 ARG A O 1
ATOM 1480 N N . PRO A 1 173 ? 5.213 14.967 -20.669 1.00 36.88 173 PRO A N 1
ATOM 1481 C CA . PRO A 1 173 ? 5.656 15.615 -21.892 1.00 36.88 173 PRO A CA 1
ATOM 1482 C C . PRO A 1 173 ? 7.178 15.505 -21.948 1.00 36.88 173 PRO A C 1
ATOM 1484 O O . PRO A 1 173 ? 7.867 15.818 -20.976 1.00 36.88 173 PRO A O 1
ATOM 1487 N N . SER A 1 174 ? 7.680 15.001 -23.070 1.00 32.50 174 SER A N 1
ATOM 1488 C CA . SER A 1 174 ? 9.074 15.157 -23.456 1.00 32.50 174 SER A CA 1
ATOM 1489 C C . SER A 1 174 ? 9.432 16.630 -23.281 1.00 32.50 174 SER A C 1
ATOM 1491 O O . SER A 1 174 ? 8.838 17.477 -23.947 1.00 32.50 174 SER A O 1
ATOM 1493 N N . TYR A 1 175 ? 10.342 16.937 -22.359 1.00 33.16 175 TYR A N 1
ATOM 1494 C CA . TYR A 1 175 ? 11.001 18.235 -22.367 1.00 33.16 175 TYR A CA 1
ATOM 1495 C C . TYR A 1 175 ? 11.789 18.299 -23.681 1.00 33.16 175 TYR A C 1
ATOM 1497 O O . TYR A 1 175 ? 12.763 17.564 -23.845 1.00 33.16 175 TYR A O 1
ATOM 1505 N N . GLN A 1 176 ? 11.265 19.071 -24.637 1.00 33.81 176 GLN A N 1
ATOM 1506 C CA . GLN A 1 176 ? 12.044 19.651 -25.728 1.00 33.81 176 GLN A CA 1
ATOM 1507 C C . GLN A 1 176 ? 12.835 20.835 -25.182 1.00 33.81 176 GLN A C 1
ATOM 1509 O O 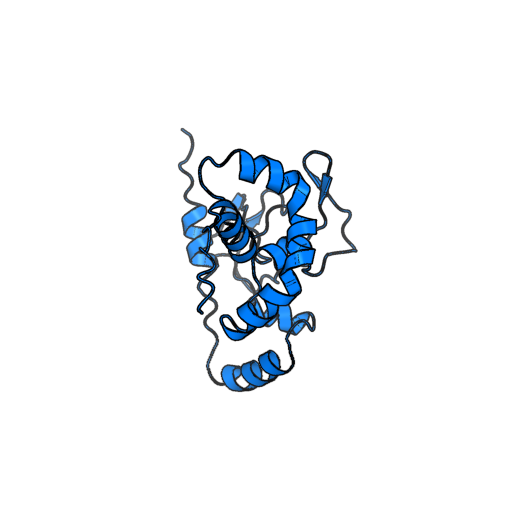. GLN A 1 176 ? 12.289 21.534 -24.293 1.00 33.81 176 GLN A O 1
#

pLDDT: mean 74.32, std 17.73, range [26.88, 94.75]

Radius of gyration: 18.7 Å; chains: 1; bounding box: 52×44×52 Å